Protein AF-A0A6A1QHU3-F1 (afdb_monomer_lite)

Organism: Balaenoptera physalus (NCBI:txid9770)

Sequence (89 aa):
MRYGTTKDITLPFRVIPLVREVGRTKLEVKVVIKSNFKPSLLAQKIEVRIPTPLNTSGVQVICMKGKAKYKASENAIMWKIKCMAVMKK

Structure (mmCIF, N/CA/C/O backbone):
data_AF-A0A6A1QHU3-F1
#
_entry.id   AF-A0A6A1QHU3-F1
#
loop_
_atom_site.group_PDB
_atom_site.id
_atom_site.type_symbol
_atom_site.label_atom_id
_atom_site.label_alt_id
_atom_site.label_comp_id
_atom_site.label_asym_id
_atom_site.label_entity_id
_atom_site.label_seq_id
_atom_site.pdbx_PDB_ins_code
_atom_site.Cartn_x
_atom_site.Cartn_y
_atom_site.Cartn_z
_atom_site.occupancy
_atom_site.B_iso_or_equiv
_atom_site.auth_seq_id
_atom_site.auth_comp_id
_atom_site.auth_asym_id
_atom_site.auth_atom_id
_atom_site.pdbx_PDB_model_num
ATOM 1 N N . MET A 1 1 ? 12.836 21.061 -22.560 1.00 85.44 1 MET A N 1
ATOM 2 C CA . MET A 1 1 ? 11.614 20.780 -23.348 1.00 85.44 1 MET A CA 1
ATOM 3 C C . MET A 1 1 ? 10.616 20.057 -22.453 1.00 85.44 1 MET A C 1
ATOM 5 O O . MET A 1 1 ? 11.042 19.198 -21.692 1.00 85.44 1 MET A O 1
ATOM 9 N N . ARG A 1 2 ? 9.331 20.422 -22.480 1.00 96.56 2 ARG A N 1
ATOM 10 C CA . ARG A 1 2 ? 8.259 19.715 -21.757 1.00 96.56 2 ARG A CA 1
ATOM 11 C C . ARG A 1 2 ? 7.351 19.059 -22.798 1.00 96.56 2 ARG A C 1
ATOM 13 O O . ARG A 1 2 ? 7.012 19.720 -23.773 1.00 96.56 2 ARG A O 1
ATOM 20 N N . TYR A 1 3 ? 7.004 17.787 -22.611 1.00 96.25 3 TYR A N 1
ATOM 21 C CA . TYR A 1 3 ? 6.124 17.029 -23.508 1.00 96.25 3 TYR A CA 1
ATOM 22 C C . TYR A 1 3 ? 5.121 16.199 -22.694 1.00 96.25 3 TYR A C 1
ATOM 24 O O . TYR A 1 3 ? 5.338 15.964 -21.505 1.00 96.25 3 TYR A O 1
ATOM 32 N N . GLY A 1 4 ? 4.031 15.764 -23.327 1.00 96.00 4 GLY A 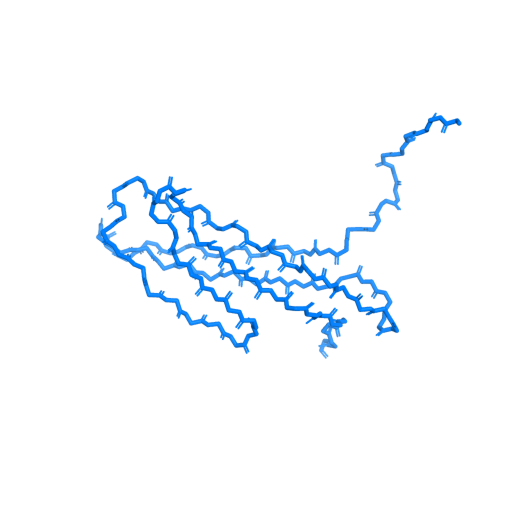N 1
ATOM 33 C CA . GLY A 1 4 ? 3.011 14.906 -22.722 1.00 96.00 4 GLY A CA 1
ATOM 34 C C . GLY A 1 4 ? 2.608 13.774 -23.664 1.00 96.00 4 GLY A C 1
ATOM 35 O O . GLY A 1 4 ? 2.627 13.947 -24.879 1.00 96.00 4 GLY A O 1
ATOM 36 N N . THR A 1 5 ? 2.253 12.620 -23.099 1.00 95.81 5 THR A N 1
ATOM 37 C CA . THR A 1 5 ? 1.709 11.474 -23.840 1.00 95.81 5 THR A CA 1
ATOM 38 C C . THR A 1 5 ? 0.497 10.904 -23.111 1.00 95.81 5 THR A C 1
ATOM 40 O O . THR A 1 5 ? 0.437 10.934 -21.882 1.00 95.81 5 THR A O 1
ATOM 43 N N . THR A 1 6 ? -0.467 10.393 -23.872 1.00 97.12 6 THR A N 1
ATOM 44 C CA . THR A 1 6 ? -1.699 9.763 -23.368 1.00 97.12 6 THR A CA 1
ATOM 45 C C . THR A 1 6 ? -1.926 8.361 -23.933 1.00 97.12 6 THR A C 1
ATOM 47 O O . THR A 1 6 ? -2.809 7.652 -23.454 1.00 97.12 6 THR A O 1
ATOM 50 N N . LYS A 1 7 ? -1.139 7.943 -24.932 1.00 96.62 7 LYS A N 1
ATOM 51 C CA . LYS A 1 7 ? -1.258 6.649 -25.616 1.00 96.62 7 LYS A CA 1
ATOM 52 C C . LYS A 1 7 ? -0.044 5.772 -25.313 1.00 96.62 7 LYS A C 1
ATOM 54 O O . LYS A 1 7 ? 1.031 6.284 -25.006 1.00 96.62 7 LYS A O 1
ATOM 59 N N . ASP A 1 8 ? -0.256 4.458 -25.362 1.00 94.88 8 ASP A N 1
ATOM 60 C CA . ASP A 1 8 ? 0.784 3.426 -25.225 1.00 94.88 8 ASP A CA 1
ATOM 61 C C . ASP A 1 8 ? 1.592 3.488 -23.913 1.00 94.88 8 ASP A C 1
ATOM 63 O O . ASP A 1 8 ? 2.780 3.169 -23.850 1.00 94.88 8 ASP A O 1
ATOM 67 N N . ILE A 1 9 ? 0.927 3.876 -22.819 1.00 95.00 9 ILE A N 1
ATOM 68 C CA . ILE A 1 9 ? 1.532 3.946 -21.485 1.00 95.00 9 ILE A CA 1
ATOM 69 C C . ILE A 1 9 ? 1.472 2.574 -20.810 1.00 95.00 9 ILE A C 1
ATOM 71 O O . ILE A 1 9 ? 0.400 2.022 -20.561 1.00 95.00 9 ILE A O 1
ATOM 75 N N . THR A 1 10 ? 2.634 2.049 -20.422 1.00 93.06 10 THR A N 1
ATOM 76 C CA . THR A 1 10 ? 2.713 0.843 -19.588 1.00 93.06 10 THR A CA 1
ATOM 77 C C . THR A 1 10 ? 2.628 1.222 -18.113 1.00 93.06 10 THR A C 1
ATOM 79 O O . THR A 1 10 ? 3.550 1.822 -17.561 1.00 93.06 10 THR A O 1
ATOM 82 N N . LEU A 1 11 ? 1.531 0.848 -17.452 1.00 94.94 11 LEU A N 1
ATOM 83 C CA . LEU A 1 11 ? 1.377 1.055 -16.012 1.00 94.94 11 LEU A CA 1
ATOM 84 C C . LEU A 1 11 ? 2.317 0.107 -15.245 1.00 94.94 11 LEU A C 1
ATOM 86 O O . LEU A 1 11 ? 2.193 -1.108 -15.416 1.00 94.94 11 LEU A O 1
ATOM 90 N N . PRO A 1 12 ? 3.219 0.617 -14.383 1.00 94.88 12 PRO A N 1
ATOM 91 C CA . PRO A 1 12 ? 4.226 -0.204 -13.703 1.00 94.88 12 PRO A CA 1
ATOM 92 C C . PRO A 1 12 ? 3.635 -1.088 -12.602 1.00 94.88 12 PRO A C 1
ATOM 94 O O . PRO A 1 12 ? 4.221 -2.110 -12.243 1.00 94.88 12 PRO A O 1
ATOM 97 N N . PHE A 1 13 ? 2.473 -0.711 -12.070 1.00 96.00 13 PHE A N 1
ATOM 98 C CA . PHE A 1 13 ? 1.747 -1.474 -11.067 1.00 96.00 13 PHE A CA 1
ATOM 99 C C . PHE A 1 13 ? 0.261 -1.514 -11.386 1.00 96.00 13 PHE A C 1
ATOM 101 O O . PHE A 1 13 ? -0.338 -0.507 -11.755 1.00 96.00 13 PHE A O 1
ATOM 108 N N . ARG A 1 14 ? -0.347 -2.676 -11.158 1.00 95.69 14 ARG A N 1
ATOM 109 C CA . ARG A 1 14 ? -1.796 -2.852 -11.123 1.00 95.69 14 ARG A CA 1
ATOM 110 C C . ARG A 1 14 ? -2.224 -3.142 -9.693 1.00 95.69 14 ARG A C 1
ATOM 112 O O . ARG A 1 14 ? -1.736 -4.097 -9.090 1.00 95.69 14 ARG A O 1
ATOM 119 N N . VAL A 1 15 ? -3.148 -2.341 -9.175 1.00 96.62 15 VAL A N 1
ATOM 120 C CA . VAL A 1 15 ? -3.755 -2.527 -7.852 1.00 96.62 15 VAL A CA 1
ATOM 121 C C . VAL A 1 15 ? -5.105 -3.217 -8.028 1.00 96.62 15 VAL A C 1
ATOM 123 O O . VAL A 1 15 ? -5.901 -2.818 -8.873 1.00 96.62 15 VAL A O 1
ATOM 126 N N . ILE A 1 16 ? -5.349 -4.275 -7.260 1.00 97.38 16 ILE A N 1
ATOM 127 C CA . ILE A 1 16 ? -6.586 -5.058 -7.274 1.00 97.38 16 ILE A CA 1
ATOM 128 C C . ILE A 1 16 ? -7.120 -5.080 -5.838 1.00 97.38 16 ILE A C 1
ATOM 130 O O . ILE A 1 16 ? -6.672 -5.905 -5.033 1.00 97.38 16 ILE A O 1
ATOM 134 N N . PRO A 1 17 ? -8.009 -4.141 -5.483 1.00 97.56 17 PRO A N 1
ATOM 135 C CA . PRO A 1 17 ? -8.678 -4.139 -4.195 1.00 97.56 17 PRO A CA 1
ATOM 136 C C . PRO A 1 17 ? -9.887 -5.081 -4.220 1.00 97.56 17 PRO A C 1
ATOM 138 O O . PRO A 1 17 ? -10.625 -5.151 -5.199 1.00 97.56 17 PRO A O 1
ATOM 141 N N . LEU A 1 18 ? -10.101 -5.779 -3.114 1.00 98.00 18 LEU A N 1
ATOM 142 C CA . LEU A 1 18 ? -11.308 -6.532 -2.819 1.00 98.00 18 LEU A CA 1
ATOM 143 C C . LEU A 1 18 ? -11.766 -6.117 -1.42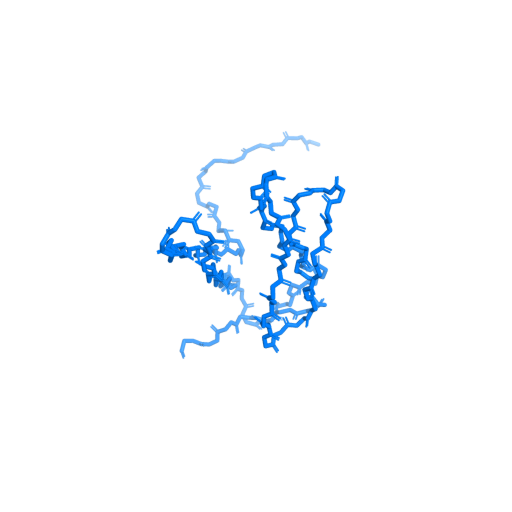5 1.00 98.00 18 LEU A C 1
ATOM 145 O O . LEU A 1 18 ? -10.991 -6.194 -0.470 1.00 98.00 18 LEU A O 1
ATOM 149 N N . VAL A 1 19 ? -13.011 -5.674 -1.324 1.00 97.00 19 VAL A N 1
ATOM 150 C CA . VAL A 1 19 ? -13.618 -5.218 -0.076 1.00 97.00 19 VAL A CA 1
ATOM 151 C C . VAL A 1 19 ? -14.837 -6.081 0.202 1.00 97.00 19 VAL A C 1
ATOM 153 O O . VAL A 1 19 ? -15.647 -6.316 -0.692 1.00 97.00 19 VAL A O 1
ATOM 156 N N . ARG A 1 20 ? -14.944 -6.567 1.435 1.00 97.06 20 ARG A N 1
ATOM 157 C CA . ARG A 1 20 ? -16.088 -7.326 1.926 1.00 97.06 20 ARG A CA 1
ATOM 158 C C . ARG A 1 20 ? -16.540 -6.746 3.253 1.00 97.06 20 ARG A C 1
ATOM 160 O O . ARG A 1 20 ? -15.761 -6.673 4.199 1.00 97.06 20 ARG A O 1
ATOM 167 N N . GLU A 1 21 ? -17.807 -6.383 3.337 1.00 95.25 21 GLU A N 1
ATOM 168 C CA . GLU A 1 21 ? -18.435 -6.025 4.603 1.00 95.25 21 GLU A CA 1
ATOM 169 C C . GLU A 1 21 ? -18.849 -7.300 5.342 1.00 95.25 21 GLU A C 1
ATOM 171 O O . GLU A 1 21 ? -19.399 -8.231 4.751 1.00 95.25 21 GLU A O 1
ATOM 176 N N . VAL A 1 22 ? -18.538 -7.368 6.634 1.00 95.81 22 VAL A N 1
ATOM 177 C CA . VAL A 1 22 ? -18.921 -8.473 7.514 1.00 95.81 22 VAL A CA 1
ATOM 178 C C . VAL A 1 22 ? -19.828 -7.894 8.593 1.00 95.81 22 VAL A C 1
ATOM 180 O O . VAL A 1 22 ? -19.372 -7.301 9.573 1.00 95.81 22 VAL A O 1
ATOM 183 N N . GLY A 1 23 ? -21.137 -8.037 8.383 1.00 95.00 23 GLY A N 1
ATOM 184 C CA . GLY A 1 23 ? -22.141 -7.364 9.204 1.00 95.00 23 GLY A CA 1
ATOM 185 C C . GLY A 1 23 ? -22.034 -5.841 9.080 1.00 95.00 23 GLY A C 1
ATOM 186 O O . GLY A 1 23 ? -21.784 -5.322 8.000 1.00 95.00 23 GLY A O 1
ATOM 187 N N . ARG A 1 24 ? -22.221 -5.122 10.195 1.00 93.00 24 ARG A N 1
ATOM 188 C CA . ARG A 1 24 ? -22.165 -3.643 10.245 1.00 93.00 24 ARG A CA 1
ATOM 189 C C . ARG A 1 24 ? -20.911 -3.089 10.925 1.00 93.00 24 ARG A C 1
ATOM 191 O O . ARG A 1 24 ? -20.720 -1.881 10.966 1.00 93.00 24 ARG A O 1
ATOM 198 N N . THR A 1 25 ? -20.095 -3.959 11.516 1.00 94.62 25 THR A N 1
ATOM 199 C CA . THR A 1 25 ? -19.019 -3.568 12.441 1.00 94.62 25 THR A CA 1
ATOM 200 C C . THR A 1 25 ? -17.626 -3.917 11.937 1.00 94.62 25 THR A C 1
ATOM 202 O O . THR A 1 25 ? -16.644 -3.426 12.492 1.00 94.62 25 THR A O 1
ATOM 205 N N . LYS A 1 26 ? -17.511 -4.754 10.900 1.00 95.56 26 LYS A N 1
ATOM 206 C CA . LYS A 1 26 ? -16.226 -5.216 10.379 1.00 95.56 26 LYS A CA 1
ATOM 207 C C . LYS A 1 26 ? -16.179 -5.080 8.865 1.00 95.56 26 LYS A C 1
ATOM 209 O O . LYS A 1 26 ? -17.125 -5.416 8.159 1.00 95.56 26 LYS A O 1
ATOM 214 N N . LEU A 1 27 ? -15.030 -4.633 8.376 1.00 96.06 27 LEU A N 1
ATOM 215 C CA . LEU A 1 27 ? -14.734 -4.515 6.958 1.00 96.06 27 LEU A CA 1
ATOM 216 C C . LEU A 1 27 ? -13.439 -5.283 6.685 1.00 96.06 27 LEU A C 1
ATOM 218 O O . LEU A 1 27 ? -12.406 -5.048 7.312 1.00 96.06 27 LEU A O 1
ATOM 222 N N . GLU A 1 28 ? -13.513 -6.254 5.785 1.00 96.50 28 GLU A N 1
ATOM 223 C CA . GLU A 1 28 ? -12.380 -7.063 5.363 1.00 96.50 28 GLU A CA 1
ATOM 224 C C . GLU A 1 28 ? -11.866 -6.568 4.017 1.00 96.50 28 GLU A C 1
ATOM 226 O O . GLU A 1 28 ? -12.596 -6.511 3.028 1.00 96.50 28 GLU A O 1
ATOM 231 N N . VAL A 1 29 ? -10.585 -6.208 3.983 1.00 97.19 29 VAL A N 1
ATOM 232 C CA . VAL A 1 29 ? -9.932 -5.655 2.796 1.00 97.19 29 VAL A CA 1
ATOM 233 C C . VAL A 1 29 ? -8.781 -6.552 2.387 1.00 97.19 29 VAL A C 1
ATOM 235 O O . VAL A 1 29 ? -7.869 -6.815 3.170 1.00 97.19 29 VAL A O 1
ATOM 238 N N . LYS A 1 30 ? -8.779 -6.964 1.122 1.00 97.44 30 LYS A N 1
ATOM 239 C CA . LYS A 1 30 ? -7.649 -7.628 0.479 1.00 97.44 30 LYS A CA 1
ATOM 240 C C . LYS A 1 30 ? -7.154 -6.757 -0.665 1.00 97.44 30 LYS A C 1
ATOM 242 O O . LYS A 1 30 ? -7.875 -6.520 -1.626 1.00 97.44 30 LYS A O 1
ATOM 247 N N . VAL A 1 31 ? -5.905 -6.312 -0.585 1.00 97.38 31 VAL A N 1
ATOM 248 C CA . VAL A 1 31 ? -5.256 -5.554 -1.662 1.00 97.38 31 VAL A CA 1
ATOM 249 C C . VAL A 1 31 ? -4.144 -6.393 -2.264 1.00 97.38 31 VAL A C 1
ATOM 251 O O . VAL A 1 31 ? -3.228 -6.823 -1.566 1.00 97.38 31 VAL A O 1
ATOM 254 N N . VAL A 1 32 ? -4.215 -6.614 -3.574 1.00 96.25 32 VAL A N 1
ATOM 255 C CA . VAL A 1 32 ? -3.157 -7.270 -4.345 1.00 96.25 32 VAL A CA 1
ATOM 256 C C . VAL A 1 32 ? -2.526 -6.246 -5.275 1.00 96.25 32 VAL A C 1
ATOM 258 O O . VAL A 1 32 ? -3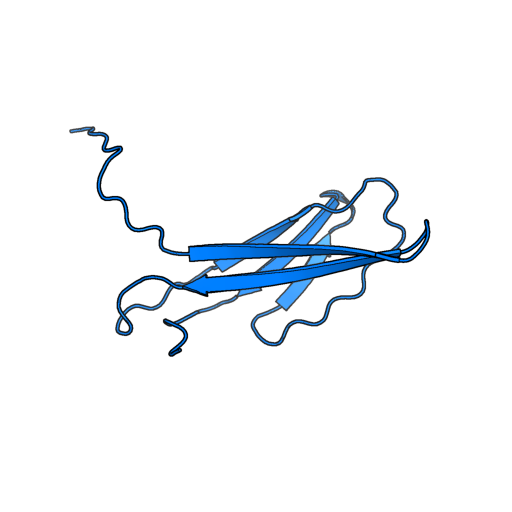.223 -5.580 -6.034 1.00 96.25 32 VAL A O 1
ATOM 261 N N . ILE A 1 33 ? -1.200 -6.142 -5.244 1.00 95.50 33 ILE A N 1
ATOM 262 C CA . ILE A 1 33 ? -0.432 -5.337 -6.197 1.00 95.50 33 ILE A CA 1
ATOM 263 C C . ILE A 1 33 ? 0.365 -6.258 -7.117 1.00 95.50 33 ILE A C 1
ATOM 265 O O . ILE A 1 33 ? 1.005 -7.204 -6.657 1.00 95.50 33 ILE A O 1
ATOM 269 N N . LYS A 1 34 ? 0.307 -5.999 -8.424 1.00 94.06 34 LYS A N 1
ATOM 270 C CA . LYS A 1 34 ? 1.066 -6.728 -9.446 1.00 94.06 34 LYS A CA 1
ATOM 271 C C . LYS A 1 34 ? 1.999 -5.763 -10.164 1.00 94.06 34 LYS A C 1
ATOM 273 O O . LYS A 1 34 ? 1.537 -4.752 -10.684 1.00 94.06 34 LYS A O 1
ATOM 278 N N . SER A 1 35 ? 3.287 -6.077 -10.191 1.00 94.69 35 SER A N 1
ATOM 279 C CA . SER A 1 35 ? 4.298 -5.372 -10.979 1.00 94.69 35 SER A CA 1
ATOM 280 C C . SER A 1 35 ? 4.176 -5.731 -12.463 1.00 94.69 35 SER A C 1
ATOM 282 O O . SER A 1 35 ? 3.979 -6.895 -12.809 1.00 94.69 35 SER A O 1
ATOM 284 N N . ASN A 1 36 ? 4.291 -4.730 -13.335 1.00 93.69 36 ASN A N 1
ATOM 285 C CA . ASN A 1 36 ? 4.188 -4.863 -14.788 1.00 93.69 36 ASN A CA 1
ATOM 286 C C . ASN A 1 36 ? 5.304 -4.057 -15.470 1.00 93.69 36 ASN A C 1
ATOM 288 O O . ASN A 1 36 ? 5.102 -2.975 -16.012 1.00 93.69 36 ASN A O 1
ATOM 292 N N . PHE A 1 37 ? 6.517 -4.584 -15.369 1.00 93.31 37 PHE A N 1
ATOM 293 C CA . PHE A 1 37 ? 7.730 -4.061 -15.994 1.00 93.31 37 PHE A CA 1
ATOM 294 C C . PHE A 1 37 ? 8.647 -5.238 -16.352 1.00 93.31 37 PHE A C 1
ATOM 296 O O . PHE A 1 37 ? 8.254 -6.392 -16.205 1.00 93.31 37 PHE A O 1
ATOM 303 N N . LYS A 1 38 ? 9.852 -4.987 -16.871 1.00 92.19 38 LYS A N 1
ATOM 304 C CA . LYS A 1 38 ? 10.788 -6.067 -17.222 1.00 92.19 38 LYS A CA 1
ATOM 305 C C . LYS A 1 38 ? 11.291 -6.787 -15.957 1.00 92.19 38 LYS A C 1
ATOM 307 O O . LYS A 1 38 ? 11.626 -6.104 -14.993 1.00 92.19 38 LYS A O 1
ATOM 312 N N . PRO A 1 39 ? 11.429 -8.128 -15.945 1.00 90.75 39 PRO A N 1
ATOM 313 C CA . PRO A 1 39 ? 11.907 -8.871 -14.771 1.00 90.75 39 PRO A CA 1
ATOM 314 C C . PRO A 1 39 ? 13.305 -8.489 -14.272 1.00 90.75 39 PRO A C 1
ATOM 316 O O . PRO A 1 39 ? 13.606 -8.707 -13.103 1.00 90.75 39 PRO A O 1
ATOM 319 N N . SER A 1 40 ? 14.146 -7.917 -15.138 1.00 92.19 40 SER A N 1
ATOM 320 C CA . SER A 1 40 ? 15.471 -7.396 -14.781 1.00 92.19 40 SER A CA 1
ATOM 321 C C . SER A 1 40 ? 15.426 -6.103 -13.961 1.00 92.19 40 SER A C 1
ATOM 323 O O . SER A 1 40 ? 16.442 -5.700 -13.401 1.00 92.19 40 SER A O 1
ATOM 325 N N . LEU A 1 41 ? 14.269 -5.439 -13.891 1.00 94.75 41 LEU A N 1
ATOM 326 C CA . LEU A 1 41 ? 14.083 -4.200 -13.148 1.00 94.75 41 LEU A CA 1
ATOM 327 C C . LEU A 1 41 ? 13.517 -4.482 -11.755 1.00 94.75 41 LEU A C 1
ATOM 329 O O . LEU A 1 41 ? 12.714 -5.394 -11.548 1.00 94.75 41 LEU A O 1
ATOM 333 N N . LEU A 1 42 ? 13.910 -3.642 -10.800 1.00 95.44 42 LEU A N 1
ATOM 334 C CA . LEU A 1 42 ? 13.435 -3.670 -9.424 1.00 95.44 42 LEU A CA 1
ATOM 335 C C . LEU A 1 42 ? 12.815 -2.324 -9.075 1.00 95.44 42 LEU A C 1
ATOM 337 O O . LEU A 1 42 ? 13.471 -1.288 -9.168 1.00 95.44 42 LEU A O 1
ATOM 341 N N . ALA A 1 43 ? 11.566 -2.340 -8.623 1.00 96.12 43 ALA A N 1
ATOM 342 C CA . ALA A 1 43 ? 10.941 -1.151 -8.073 1.00 96.12 43 ALA A CA 1
ATOM 343 C C . ALA A 1 43 ? 11.285 -1.024 -6.587 1.00 96.12 43 ALA A C 1
ATOM 345 O O . ALA A 1 43 ? 11.200 -1.999 -5.840 1.00 96.12 43 ALA A O 1
ATOM 346 N N . GLN A 1 44 ? 11.657 0.178 -6.154 1.00 96.38 44 GLN A N 1
ATOM 347 C CA . GLN A 1 44 ? 12.051 0.475 -4.777 1.00 96.38 44 GLN A CA 1
ATOM 348 C C . GLN A 1 44 ? 11.134 1.529 -4.158 1.00 96.38 44 GLN A C 1
ATOM 350 O O . GLN A 1 44 ? 10.435 2.242 -4.874 1.00 96.38 44 GLN A O 1
ATOM 355 N N . LYS A 1 45 ? 11.164 1.642 -2.823 1.00 96.19 45 LYS A N 1
ATOM 356 C CA . LYS A 1 45 ? 10.403 2.656 -2.061 1.00 96.19 45 LYS A CA 1
ATOM 357 C C . LYS A 1 45 ? 8.902 2.641 -2.390 1.00 96.19 45 LYS A C 1
ATOM 359 O O . LYS A 1 45 ? 8.271 3.683 -2.527 1.00 96.19 45 LYS A O 1
ATOM 364 N N . ILE A 1 46 ? 8.336 1.444 -2.521 1.00 97.12 46 ILE A N 1
ATOM 365 C CA . ILE A 1 46 ? 6.923 1.271 -2.850 1.00 97.12 46 ILE A CA 1
ATOM 366 C C . ILE A 1 46 ? 6.103 1.548 -1.596 1.00 97.12 46 ILE A C 1
ATOM 368 O O . ILE A 1 46 ? 6.374 0.990 -0.529 1.00 97.12 46 ILE A O 1
ATOM 372 N N . GLU A 1 47 ? 5.080 2.378 -1.742 1.00 97.19 47 GLU A N 1
ATOM 373 C CA . GLU A 1 47 ? 4.142 2.716 -0.683 1.00 97.19 47 GLU A CA 1
ATOM 374 C C . GLU A 1 47 ? 2.718 2.616 -1.222 1.00 97.19 47 GLU A C 1
ATOM 376 O O . GLU A 1 47 ? 2.364 3.257 -2.208 1.00 97.19 47 GLU A O 1
ATOM 381 N N . VAL A 1 48 ? 1.908 1.777 -0.581 1.00 97.50 48 VAL A N 1
ATOM 382 C CA . VAL A 1 48 ? 0.485 1.627 -0.871 1.00 97.50 48 VAL A CA 1
ATOM 383 C C . VAL A 1 48 ? -0.283 2.247 0.284 1.00 97.50 48 VAL A C 1
ATOM 385 O O . VAL A 1 48 ? -0.150 1.817 1.432 1.00 97.50 48 VAL A O 1
ATOM 388 N N . ARG A 1 49 ? -1.079 3.267 -0.026 1.00 97.75 49 ARG A N 1
ATOM 389 C CA . ARG A 1 49 ? -1.983 3.920 0.918 1.00 97.75 49 ARG A CA 1
ATOM 390 C C . ARG A 1 49 ? -3.378 3.342 0.731 1.00 97.75 49 ARG A C 1
ATOM 392 O O . ARG A 1 49 ? -3.953 3.473 -0.346 1.00 97.75 49 ARG A O 1
ATOM 399 N N . ILE A 1 50 ? -3.908 2.710 1.770 1.00 97.69 50 ILE A N 1
ATOM 400 C CA . ILE A 1 50 ? -5.263 2.152 1.772 1.00 97.69 50 ILE A CA 1
ATOM 401 C C . ILE A 1 50 ? -6.094 3.004 2.734 1.00 97.69 50 ILE A C 1
ATOM 403 O O . ILE A 1 50 ? -5.817 2.967 3.935 1.00 97.69 50 ILE A O 1
ATOM 407 N N . PRO A 1 51 ? -7.055 3.805 2.250 1.00 97.31 51 PRO A N 1
ATOM 408 C CA . PRO A 1 51 ? -7.879 4.630 3.123 1.00 97.31 51 PRO A CA 1
ATOM 409 C C . PRO A 1 51 ? -8.800 3.759 3.984 1.00 97.31 51 PRO A C 1
ATOM 411 O O . PRO A 1 51 ? -9.272 2.709 3.548 1.00 97.31 51 PRO A O 1
ATOM 414 N N . THR A 1 52 ? -9.056 4.211 5.206 1.00 96.81 52 THR A N 1
ATOM 415 C CA . THR A 1 52 ? -9.969 3.579 6.160 1.00 96.81 52 THR A CA 1
ATOM 416 C C . THR A 1 52 ? -11.091 4.550 6.532 1.00 96.81 52 THR A C 1
ATOM 418 O O . THR A 1 52 ? -10.839 5.755 6.590 1.00 96.81 52 THR A O 1
ATOM 421 N N . PRO A 1 53 ? -12.305 4.066 6.840 1.00 95.12 53 PRO A N 1
ATOM 422 C CA . PRO A 1 53 ? -13.401 4.912 7.311 1.00 95.12 53 PRO A CA 1
ATOM 423 C C . PRO A 1 53 ? -13.046 5.750 8.551 1.00 95.12 53 PRO A C 1
ATOM 425 O O . PRO A 1 53 ? -12.200 5.360 9.361 1.00 95.12 53 PRO A O 1
ATOM 428 N N . LEU A 1 54 ? -13.732 6.879 8.743 1.00 93.88 54 LEU A N 1
ATOM 429 C CA . LEU A 1 54 ? -13.509 7.773 9.891 1.00 93.88 54 LEU A CA 1
ATOM 430 C C . LEU A 1 54 ? -13.873 7.124 11.234 1.00 93.88 54 LEU A C 1
ATOM 432 O O . LEU A 1 54 ? -13.244 7.404 12.246 1.00 93.88 54 LEU A O 1
ATOM 436 N N . ASN A 1 55 ? -14.848 6.216 11.235 1.00 93.12 55 ASN A N 1
ATOM 437 C CA . ASN A 1 55 ? -15.304 5.473 12.411 1.00 93.12 55 ASN A CA 1
ATOM 438 C C . ASN A 1 55 ? -14.482 4.197 12.691 1.00 93.12 55 ASN A C 1
ATOM 440 O O . ASN A 1 55 ? -14.948 3.311 13.406 1.00 93.12 55 ASN A O 1
ATOM 444 N N . THR A 1 56 ? -13.281 4.066 12.117 1.00 95.25 56 THR A N 1
ATOM 445 C CA . THR A 1 56 ? -12.423 2.888 12.318 1.00 95.25 56 THR A CA 1
ATOM 446 C C . THR A 1 56 ? -11.916 2.832 13.758 1.00 95.25 56 THR A C 1
ATOM 448 O O . THR A 1 56 ? -11.066 3.628 14.153 1.00 95.25 56 THR A O 1
ATOM 451 N N . SER A 1 57 ? -12.389 1.850 14.528 1.00 92.56 57 SER A N 1
ATOM 452 C CA . SER A 1 57 ? -11.965 1.624 15.917 1.00 92.56 57 SER A CA 1
ATOM 453 C C . SER A 1 57 ? -10.598 0.940 16.033 1.00 92.56 57 SER A C 1
ATOM 455 O O . SER A 1 57 ? -9.857 1.182 16.981 1.00 92.56 57 SER A O 1
ATOM 457 N N . GLY A 1 58 ? -10.232 0.104 15.061 1.00 93.44 58 GLY A N 1
ATOM 458 C CA . GLY A 1 58 ? -8.956 -0.602 15.034 1.00 93.44 58 GLY A CA 1
ATOM 459 C C . GLY A 1 58 ? -8.744 -1.349 13.722 1.00 93.44 58 GLY A C 1
ATOM 460 O O . GLY A 1 58 ? -9.682 -1.575 12.960 1.00 93.44 58 GLY A O 1
ATOM 461 N N . VAL A 1 59 ? -7.495 -1.728 13.447 1.00 96.88 59 VAL A N 1
ATOM 462 C CA . VAL A 1 59 ? -7.120 -2.432 12.215 1.00 96.88 59 VAL A CA 1
ATOM 463 C C . VAL A 1 59 ? -6.166 -3.575 12.5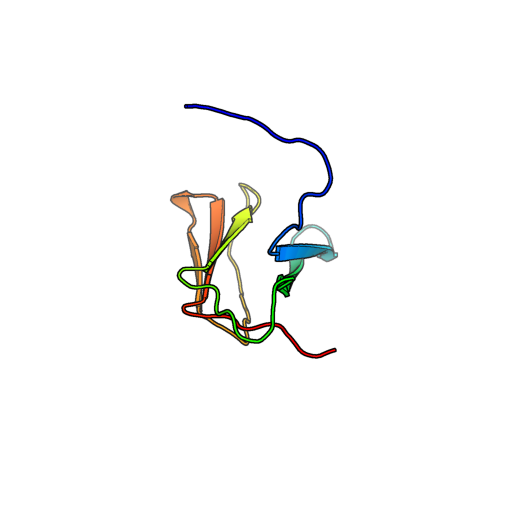39 1.00 96.88 59 VAL A C 1
ATOM 465 O O . VAL A 1 59 ? -5.129 -3.370 13.167 1.00 96.88 59 VAL A O 1
ATOM 468 N N . GLN A 1 60 ? -6.484 -4.768 12.042 1.00 96.25 60 GLN A N 1
ATOM 469 C CA . GLN A 1 60 ? -5.570 -5.906 12.007 1.00 96.25 60 GLN A CA 1
ATOM 470 C C . GLN A 1 60 ? -5.092 -6.109 10.569 1.00 96.25 60 GLN A C 1
ATOM 472 O O . GLN A 1 60 ? -5.905 -6.173 9.649 1.00 96.25 60 GLN A O 1
ATOM 477 N N . VAL A 1 61 ? -3.775 -6.186 10.363 1.00 95.56 61 VAL A N 1
ATOM 478 C CA . VAL A 1 61 ? -3.182 -6.325 9.025 1.00 95.56 61 VAL A CA 1
ATOM 479 C C . VAL A 1 61 ? -2.242 -7.518 8.988 1.00 95.56 61 VAL A C 1
ATOM 481 O O . VAL A 1 61 ? -1.388 -7.670 9.858 1.00 95.56 61 VAL A O 1
ATOM 484 N N . ILE A 1 62 ? -2.360 -8.319 7.931 1.00 96.12 62 ILE A N 1
ATOM 485 C CA . ILE A 1 62 ? -1.417 -9.383 7.589 1.00 96.12 62 ILE A CA 1
ATOM 486 C C . ILE A 1 62 ? -0.826 -9.046 6.221 1.00 96.12 62 ILE A C 1
ATOM 488 O O . ILE A 1 62 ? -1.556 -8.844 5.251 1.00 96.12 62 ILE A O 1
ATOM 492 N N . CYS A 1 63 ? 0.502 -8.980 6.127 1.00 94.75 63 CYS A N 1
ATOM 493 C CA . CYS A 1 63 ? 1.201 -8.748 4.867 1.00 94.75 63 CYS A CA 1
ATOM 494 C C . CYS A 1 63 ? 2.422 -9.665 4.744 1.00 94.75 63 CYS A C 1
ATOM 496 O O . CYS A 1 63 ? 3.283 -9.678 5.617 1.00 94.75 63 CYS A O 1
ATOM 498 N N . MET A 1 64 ? 2.524 -10.394 3.628 1.00 90.62 64 MET A N 1
ATOM 499 C CA . MET A 1 64 ? 3.654 -11.303 3.369 1.00 90.62 64 MET A CA 1
ATOM 500 C C . MET A 1 64 ? 4.930 -10.569 2.944 1.00 90.62 64 MET A C 1
ATOM 502 O O . MET A 1 64 ? 6.036 -11.063 3.138 1.00 90.62 64 MET A O 1
ATOM 506 N N . LYS A 1 65 ? 4.789 -9.394 2.319 1.00 92.50 65 LYS A N 1
ATOM 507 C CA . LYS A 1 65 ? 5.909 -8.570 1.853 1.00 92.50 65 LYS A CA 1
ATOM 508 C C . LYS A 1 65 ? 5.829 -7.188 2.476 1.00 92.50 65 LYS A C 1
ATOM 510 O O . LYS A 1 65 ? 4.755 -6.597 2.528 1.00 92.50 65 LYS A O 1
ATOM 515 N N . GLY A 1 66 ? 6.979 -6.644 2.862 1.00 95.50 66 GLY A N 1
ATOM 516 C CA . GLY A 1 66 ? 7.062 -5.302 3.430 1.00 95.50 66 GLY A CA 1
ATOM 517 C C . GLY A 1 66 ? 6.488 -5.210 4.843 1.00 95.50 66 GLY A C 1
ATOM 518 O O . GLY A 1 66 ? 6.431 -6.197 5.569 1.00 95.50 66 GLY A O 1
ATOM 519 N N . LYS A 1 67 ? 6.116 -3.995 5.244 1.00 97.25 67 LYS A N 1
ATOM 520 C CA . LYS A 1 67 ? 5.526 -3.697 6.554 1.00 97.25 67 LYS A CA 1
ATOM 521 C C . LYS A 1 67 ? 4.313 -2.798 6.364 1.00 97.25 67 LYS A C 1
ATOM 523 O O . LYS A 1 67 ? 4.412 -1.790 5.665 1.00 97.25 67 LYS A O 1
ATOM 528 N N . ALA A 1 68 ? 3.200 -3.146 6.996 1.00 97.69 68 ALA A N 1
ATOM 529 C CA . ALA A 1 68 ? 1.993 -2.332 7.011 1.00 97.69 68 ALA A CA 1
ATOM 530 C C . ALA A 1 68 ? 1.730 -1.788 8.417 1.00 97.69 68 ALA A C 1
ATOM 532 O O . ALA A 1 68 ? 1.926 -2.493 9.405 1.00 97.69 68 ALA A O 1
ATOM 533 N N . LYS A 1 69 ? 1.315 -0.523 8.505 1.00 97.00 69 LYS A N 1
ATOM 534 C CA . LYS A 1 69 ? 0.920 0.123 9.760 1.00 97.00 69 LYS A CA 1
ATOM 535 C C . LYS A 1 69 ? -0.325 0.966 9.541 1.00 97.00 69 LYS A C 1
ATOM 537 O O . LYS A 1 69 ? -0.394 1.710 8.565 1.00 97.00 69 LYS A O 1
ATOM 542 N N . TYR A 1 70 ? -1.274 0.879 10.464 1.00 97.38 70 TYR A N 1
ATOM 543 C CA . TYR A 1 70 ? -2.396 1.807 10.514 1.00 97.38 70 TYR A CA 1
ATOM 544 C C . TYR A 1 70 ? -1.942 3.143 11.108 1.00 97.38 70 TYR A C 1
ATOM 546 O O . TYR A 1 70 ? -1.298 3.173 12.157 1.00 97.38 70 TYR A O 1
ATOM 554 N N . LYS A 1 71 ? -2.259 4.241 10.421 1.00 96.25 71 LYS A N 1
ATOM 555 C CA . LYS A 1 71 ? -2.066 5.609 10.894 1.00 96.25 71 LYS A CA 1
ATOM 556 C C . LYS A 1 71 ? -3.431 6.261 11.092 1.00 96.25 71 LYS A C 1
ATOM 558 O O . LYS A 1 71 ? -4.045 6.712 10.127 1.00 96.25 71 LYS A O 1
ATOM 563 N N . ALA A 1 72 ? -3.877 6.329 12.344 1.00 94.19 72 ALA A N 1
ATOM 564 C CA . ALA A 1 72 ? -5.189 6.873 12.692 1.00 94.19 72 ALA A CA 1
ATOM 565 C C . ALA A 1 72 ? -5.345 8.354 12.308 1.00 94.19 72 ALA A C 1
ATOM 567 O O . ALA A 1 72 ? -6.374 8.725 11.759 1.00 94.19 72 ALA A O 1
ATOM 568 N N . SER A 1 73 ? -4.302 9.171 12.496 1.00 94.62 73 SER A N 1
ATOM 569 C CA . SER A 1 73 ? -4.303 10.598 12.127 1.00 94.62 73 SER A CA 1
ATOM 570 C C . SER A 1 73 ? -4.461 10.860 10.627 1.00 94.62 73 SER A C 1
ATOM 572 O O . SER A 1 73 ? -4.817 11.960 10.227 1.00 94.62 73 SER A O 1
ATOM 574 N N . GLU A 1 74 ? -4.162 9.864 9.793 1.00 95.25 74 GLU A N 1
ATOM 575 C CA . GLU A 1 74 ? -4.249 9.944 8.335 1.00 95.25 74 GLU A CA 1
ATOM 576 C C . GLU A 1 74 ? -5.421 9.120 7.772 1.00 95.25 74 GLU A C 1
ATOM 578 O O . GLU A 1 74 ? -5.569 9.045 6.548 1.00 95.25 74 GLU A O 1
ATOM 583 N N . ASN A 1 75 ? -6.195 8.465 8.652 1.00 96.25 75 ASN A N 1
ATOM 584 C CA . ASN A 1 75 ? -7.255 7.508 8.326 1.00 96.25 75 ASN A CA 1
ATOM 585 C C . ASN A 1 75 ? -6.831 6.542 7.210 1.00 96.25 75 ASN A C 1
ATOM 587 O O . ASN A 1 75 ? -7.535 6.358 6.215 1.00 96.25 75 ASN A O 1
ATOM 591 N N . ALA A 1 76 ? -5.631 5.968 7.338 1.00 97.56 76 ALA A N 1
ATOM 592 C CA . ALA A 1 76 ? -5.074 5.109 6.306 1.00 97.56 76 ALA A CA 1
ATOM 593 C C . ALA A 1 76 ? -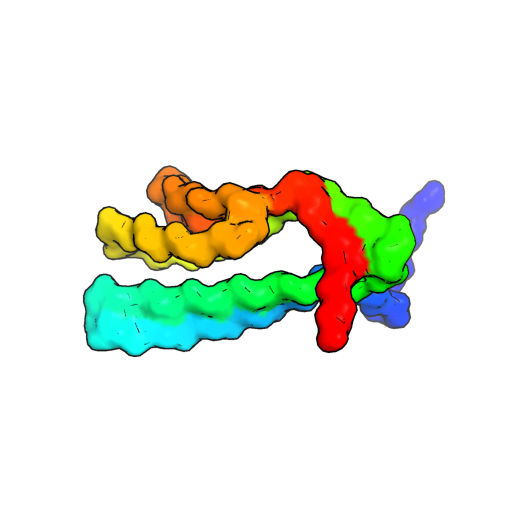4.155 4.021 6.862 1.00 97.56 76 ALA A C 1
ATOM 595 O O . ALA A 1 76 ? -3.408 4.205 7.825 1.00 97.56 76 ALA A O 1
ATOM 596 N N . ILE A 1 77 ? -4.154 2.880 6.183 1.00 97.94 77 ILE A N 1
ATOM 597 C CA . ILE A 1 77 ? -3.133 1.849 6.322 1.00 97.94 77 ILE A CA 1
ATOM 598 C C . ILE A 1 77 ? -2.018 2.178 5.332 1.00 97.94 77 ILE A C 1
ATOM 600 O O . ILE A 1 77 ? -2.234 2.238 4.121 1.00 97.94 77 ILE A O 1
ATOM 604 N N . MET A 1 78 ? -0.813 2.370 5.858 1.00 97.75 78 MET A N 1
ATOM 605 C CA . MET A 1 78 ? 0.394 2.620 5.080 1.00 97.75 78 MET A CA 1
ATOM 606 C C . MET A 1 78 ? 1.173 1.318 4.936 1.00 97.75 78 MET A C 1
ATOM 608 O O . MET A 1 78 ? 1.731 0.811 5.913 1.00 97.75 78 MET A O 1
ATOM 612 N N . TRP A 1 79 ? 1.225 0.774 3.723 1.00 98.19 79 TRP A N 1
ATOM 613 C CA . TRP A 1 79 ? 1.952 -0.452 3.412 1.00 98.19 79 TRP A CA 1
ATOM 614 C C . TRP A 1 79 ? 3.212 -0.144 2.605 1.00 98.19 79 TRP A C 1
ATOM 616 O O . TRP A 1 79 ? 3.140 0.241 1.441 1.00 98.19 79 TRP A O 1
ATOM 626 N N . LYS A 1 80 ? 4.384 -0.306 3.231 1.00 97.94 80 LYS A N 1
ATOM 627 C CA . LYS A 1 80 ? 5.687 -0.003 2.626 1.00 97.94 80 LYS A CA 1
ATOM 628 C C . LYS A 1 80 ? 6.441 -1.274 2.259 1.00 97.94 80 LYS A C 1
ATOM 630 O O . LYS A 1 80 ? 6.622 -2.164 3.093 1.00 97.94 80 LYS A O 1
ATOM 635 N N . ILE A 1 81 ? 6.960 -1.328 1.037 1.00 97.25 81 ILE A N 1
ATOM 636 C CA . ILE A 1 81 ? 7.747 -2.443 0.506 1.00 97.25 81 ILE A CA 1
ATOM 637 C C . ILE A 1 81 ? 9.077 -1.885 -0.002 1.00 97.25 81 ILE A C 1
ATOM 639 O O . ILE A 1 81 ? 9.110 -1.016 -0.872 1.00 97.25 81 ILE A O 1
ATOM 643 N N . LYS A 1 82 ? 10.191 -2.379 0.556 1.00 95.62 82 LYS A N 1
ATOM 644 C CA . LYS A 1 82 ? 11.535 -1.876 0.219 1.00 95.62 82 LYS A CA 1
ATOM 645 C C . LYS A 1 82 ? 11.862 -2.068 -1.261 1.00 95.62 82 LYS A C 1
ATOM 647 O O . LYS A 1 82 ? 12.369 -1.143 -1.887 1.00 95.62 82 LYS A O 1
ATOM 652 N N . CYS A 1 83 ? 11.578 -3.260 -1.786 1.00 93.88 83 CYS A N 1
ATOM 653 C CA . CYS A 1 83 ? 11.901 -3.658 -3.149 1.00 93.88 83 CYS A CA 1
ATOM 654 C C . CYS A 1 83 ? 10.905 -4.711 -3.669 1.00 93.88 83 CYS A C 1
ATOM 656 O O . CYS A 1 83 ? 10.476 -5.582 -2.906 1.00 93.88 83 CYS A O 1
ATOM 658 N N . MET A 1 84 ? 10.548 -4.645 -4.954 1.00 93.00 84 MET A N 1
ATOM 659 C CA . MET A 1 84 ? 9.707 -5.629 -5.636 1.00 93.00 84 MET A CA 1
ATOM 660 C C . MET A 1 84 ? 10.177 -5.851 -7.080 1.00 93.00 84 MET A C 1
ATOM 662 O O . MET A 1 84 ? 10.286 -4.906 -7.858 1.00 93.00 84 MET A O 1
ATOM 666 N N . ALA A 1 85 ? 10.399 -7.118 -7.434 1.00 91.25 85 ALA A N 1
ATOM 667 C CA . ALA A 1 85 ? 10.581 -7.573 -8.811 1.00 91.25 85 ALA A CA 1
ATOM 668 C C . ALA A 1 85 ? 9.232 -7.919 -9.466 1.00 91.25 85 ALA A C 1
ATOM 670 O O . ALA A 1 85 ? 8.183 -7.926 -8.812 1.00 91.25 85 ALA A O 1
ATOM 671 N N . VAL A 1 86 ? 9.253 -8.265 -10.750 1.00 87.25 86 VAL A N 1
ATOM 672 C CA . VAL A 1 86 ? 8.089 -8.846 -11.436 1.00 87.25 86 VAL A CA 1
ATOM 673 C C . VAL A 1 86 ? 7.688 -10.157 -10.763 1.00 87.25 86 VAL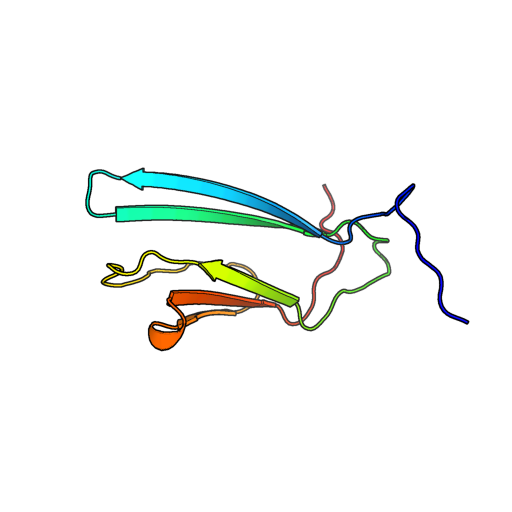 A C 1
ATOM 675 O O . VAL A 1 86 ? 8.511 -11.059 -10.606 1.00 87.25 86 VAL A O 1
ATOM 678 N N . MET A 1 87 ? 6.421 -10.276 -10.360 1.00 69.69 87 MET A N 1
ATOM 679 C CA . MET A 1 87 ? 5.872 -11.571 -9.954 1.00 69.69 87 MET A CA 1
ATOM 680 C C . MET A 1 87 ? 5.734 -12.445 -11.202 1.00 69.69 87 MET A C 1
ATOM 682 O O . MET A 1 87 ? 4.955 -12.116 -12.097 1.00 69.69 87 MET A O 1
ATOM 686 N N . LYS A 1 88 ? 6.503 -13.540 -11.271 1.00 59.59 88 LYS A N 1
ATOM 687 C CA . LYS A 1 88 ? 6.273 -14.596 -12.265 1.00 59.59 88 LYS A CA 1
ATOM 688 C C . LYS A 1 88 ? 4.844 -15.126 -12.065 1.00 59.59 88 LYS A C 1
ATOM 690 O O . LYS A 1 88 ? 4.413 -15.258 -10.917 1.00 59.59 88 LYS A O 1
ATOM 695 N N . LYS A 1 89 ? 4.109 -15.296 -13.168 1.00 55.09 89 LYS A N 1
ATOM 696 C CA . LYS A 1 89 ? 2.789 -15.942 -13.158 1.00 55.09 89 LYS A CA 1
ATOM 697 C C . LYS A 1 89 ? 2.909 -17.371 -12.652 1.00 55.09 89 LYS A C 1
ATOM 699 O O . LYS A 1 89 ? 3.962 -17.982 -12.936 1.00 55.09 89 LYS A O 1
#

InterPro domains:
  IPR028565 Mu homology domain [PF00928] (1-86)
  IPR028565 Mu homology domain [PS51072] (1-89)
  IPR036168 AP-2 complex subunit mu, C-terminal superfamily [SSF49447] (1-82)
  IPR050431 Adaptor complexes medium subunit [PTHR10529] (1-84)

Foldseek 3Di:
DDDDDDPPDFDQKDKDWDWDDDPPQDIDIDIDIFGDDDQVDKDAFDKDKAAADLPDPDDDDDDPAADWDDDNVRNTIIGTHGIDGGDDD

pLDDT: mean 94.25, std 6.61, range [55.09, 98.19]

Secondary structure (DSSP, 8-state):
------SS---SEEEEEEEEEETTTEEEEEEEEEE-S-TT--EEEEEEEEE--TT--------SSSEEEEEGGGTEEEEEEEEE-----

Radius of gyration: 16.12 Å; chains: 1; bounding box: 38×37×42 Å